Protein AF-A0A024WI30-F1 (afdb_monomer_lite)

Organism: NCBI:txid1036727

Foldseek 3Di:
DDPVVFVVQWADADVPPVDTAGDCSCVDVPNVVRSVVRVVVVVVVVVVVVVVVVVVVVVDDCVVVPPCVVVVPVNVVVVVVVVVVVVVVVVVVVVVVVD

InterPro domains:
  IPR009360 Pre-mRNA-splicing factor Isy1 [PF06246] (4-91)
  IPR009360 Pre-mRNA-splicing factor Isy1 [PTHR13021] (5-90)

Radius of gyration: 29.36 Å; chains: 1; bounding box: 54×41×75 Å

pLDDT: mean 84.58, std 10.63, range [44.41, 97.62]

Secondary structure (DSSP, 8-state):
--THHHHTT-EE-TT-TT-EE-GGGGGSTTHHHHHHHHHHHHHHHHHHHHHHHHHHHHH--GGGGTTTGGG-HHHHHHHHHHHHHHHHHHHHHHHHHT-

Sequence (99 aa):
MSNHCFEKDSSELRGSSNYKYFGAAKNLKGVRELLFKENEDKKQLNIKKKKDARNFEKVINIHYFGYCDEANEHLLQQEVKIQKKLEKMDLKILKKYKH

Structure (mmCIF, N/CA/C/O backbone):
data_AF-A0A024WI30-F1
#
_entry.id   AF-A0A024WI30-F1
#
loop_
_atom_site.group_PDB
_atom_site.id
_atom_site.type_symbol
_atom_site.label_atom_id
_atom_site.label_alt_id
_atom_site.label_comp_id
_atom_site.label_asym_id
_atom_site.label_entity_id
_atom_site.label_seq_id
_atom_site.pdbx_PDB_ins_code
_atom_site.Cartn_x
_atom_site.Cartn_y
_atom_site.Cartn_z
_atom_site.occupancy
_atom_site.B_iso_or_equiv
_atom_site.auth_seq_id
_atom_site.auth_comp_id
_atom_site.auth_asym_id
_atom_site.auth_atom_id
_atom_site.pdbx_PDB_model_num
ATOM 1 N N . MET A 1 1 ? 11.372 13.439 -45.352 1.00 44.41 1 MET A N 1
ATOM 2 C CA . MET A 1 1 ? 12.008 12.125 -45.113 1.00 44.41 1 MET A CA 1
ATOM 3 C C . MET A 1 1 ? 11.453 11.571 -43.814 1.00 44.41 1 MET A C 1
ATOM 5 O O . MET A 1 1 ? 11.447 12.287 -42.822 1.00 44.41 1 MET A O 1
ATOM 9 N N . SER A 1 2 ? 10.882 10.372 -43.845 1.00 50.50 2 SER A N 1
ATOM 10 C CA . SER A 1 2 ? 10.115 9.793 -42.738 1.00 50.50 2 SER A CA 1
ATOM 11 C C . SER A 1 2 ? 11.060 9.218 -41.674 1.00 50.50 2 SER A C 1
ATOM 13 O O . SER A 1 2 ? 11.781 8.265 -41.949 1.00 50.50 2 SER A O 1
ATOM 15 N N . ASN A 1 3 ? 11.038 9.760 -40.453 1.00 59.31 3 ASN A N 1
ATOM 16 C CA . ASN A 1 3 ? 11.873 9.302 -39.323 1.00 59.31 3 ASN A CA 1
ATOM 17 C C . ASN A 1 3 ? 11.517 7.890 -38.809 1.00 59.31 3 ASN A C 1
ATOM 19 O O . ASN A 1 3 ? 12.231 7.322 -37.986 1.00 59.31 3 ASN A O 1
ATOM 23 N N . HIS A 1 4 ? 10.432 7.309 -39.320 1.00 58.75 4 HIS A N 1
ATOM 24 C CA . HIS A 1 4 ? 9.844 6.061 -38.844 1.00 58.75 4 HIS A CA 1
ATOM 25 C C . HIS A 1 4 ? 10.775 4.840 -38.957 1.00 58.75 4 HIS A C 1
ATOM 27 O O . HIS A 1 4 ? 10.723 3.945 -38.119 1.00 58.75 4 HIS A O 1
ATOM 33 N N . CYS A 1 5 ? 11.677 4.805 -39.945 1.00 57.84 5 CYS A N 1
ATOM 34 C CA . CYS A 1 5 ? 12.586 3.666 -40.113 1.00 57.84 5 CYS A CA 1
ATOM 35 C C . CYS A 1 5 ? 13.679 3.589 -39.033 1.00 57.84 5 CYS A C 1
ATOM 37 O O . CYS A 1 5 ? 14.177 2.501 -38.763 1.00 57.84 5 CYS A O 1
ATOM 39 N N . PHE A 1 6 ? 14.047 4.708 -38.400 1.00 59.12 6 PHE A N 1
ATOM 40 C CA . PHE A 1 6 ? 15.130 4.734 -37.411 1.00 59.12 6 PHE A CA 1
ATOM 41 C C . PHE A 1 6 ? 14.652 4.418 -35.991 1.00 59.12 6 PHE A C 1
ATOM 43 O O . PHE A 1 6 ? 15.431 3.912 -35.187 1.00 59.12 6 PHE A O 1
ATOM 50 N N . GLU A 1 7 ? 13.376 4.652 -35.673 1.00 64.38 7 GLU A N 1
ATOM 51 C CA . GLU A 1 7 ? 12.825 4.420 -34.328 1.00 64.38 7 GLU A CA 1
ATOM 52 C C . GLU A 1 7 ? 12.956 2.961 -33.873 1.00 64.38 7 GLU A C 1
ATOM 54 O O . GLU A 1 7 ? 13.189 2.700 -32.692 1.00 64.38 7 GLU A O 1
ATOM 59 N N . LYS A 1 8 ? 12.877 2.015 -34.814 1.00 68.38 8 LYS A N 1
ATOM 60 C CA . LYS A 1 8 ? 12.865 0.576 -34.531 1.00 68.38 8 LYS A CA 1
ATOM 61 C C . LYS A 1 8 ? 14.182 0.045 -33.948 1.00 68.38 8 LYS A C 1
ATOM 63 O O . LYS A 1 8 ? 14.149 -0.877 -33.140 1.00 68.38 8 LYS A O 1
ATOM 68 N N . ASP A 1 9 ? 15.309 0.660 -34.307 1.00 74.50 9 ASP A N 1
ATOM 69 C CA . ASP A 1 9 ? 16.654 0.263 -33.856 1.00 74.50 9 ASP A CA 1
ATOM 70 C C . ASP A 1 9 ? 17.243 1.216 -32.804 1.00 74.50 9 ASP A C 1
ATOM 72 O O . ASP A 1 9 ? 18.439 1.159 -32.486 1.00 74.50 9 ASP A O 1
ATOM 76 N N . SER A 1 10 ? 16.408 2.109 -32.275 1.00 80.56 10 SER A N 1
ATOM 77 C CA . SER A 1 10 ? 16.797 3.107 -31.288 1.00 80.56 10 SER A CA 1
ATOM 78 C C . SER A 1 10 ? 16.879 2.512 -29.885 1.00 80.56 10 SER A C 1
ATOM 80 O O . SER A 1 10 ? 16.083 1.662 -29.489 1.00 80.56 10 SER A O 1
ATOM 82 N N . SER A 1 11 ? 17.878 2.937 -29.119 1.00 83.88 11 SER A N 1
ATOM 83 C CA . SER A 1 11 ? 17.997 2.625 -27.696 1.00 83.88 11 SER A CA 1
ATOM 84 C C . SER A 1 11 ? 18.131 3.915 -26.903 1.00 83.88 11 SER A C 1
ATOM 86 O O . SER A 1 11 ? 18.896 4.803 -27.276 1.00 83.88 11 SER A O 1
ATOM 88 N N . GLU A 1 12 ? 17.394 4.012 -25.807 1.00 85.88 12 GLU A N 1
ATOM 89 C CA . GLU A 1 12 ? 17.299 5.206 -24.968 1.00 85.88 12 GLU A CA 1
ATOM 90 C C . GLU A 1 12 ? 17.574 4.835 -23.519 1.00 85.88 12 GLU A C 1
ATOM 92 O O . GLU A 1 12 ? 17.144 3.768 -23.075 1.00 85.88 12 GLU A O 1
ATOM 97 N N . LEU A 1 13 ? 18.248 5.730 -22.791 1.00 82.94 13 LEU A N 1
ATOM 98 C CA . LEU A 1 13 ? 18.416 5.587 -21.351 1.00 82.94 13 LEU A CA 1
ATOM 99 C C . LEU A 1 13 ? 17.217 6.181 -20.613 1.00 82.94 13 LEU A C 1
ATOM 101 O O . LEU A 1 13 ? 16.700 7.248 -20.958 1.00 82.94 13 LEU A O 1
ATOM 105 N N . ARG A 1 14 ? 16.792 5.522 -19.537 1.00 78.38 14 ARG A N 1
ATOM 106 C CA . ARG A 1 14 ? 15.768 6.043 -18.628 1.00 78.38 14 ARG A CA 1
ATOM 107 C C . ARG A 1 14 ? 16.183 7.412 -18.083 1.00 78.38 14 ARG A C 1
ATOM 109 O O . ARG A 1 14 ? 17.156 7.529 -17.346 1.00 78.38 14 ARG A O 1
ATOM 116 N N . GLY A 1 15 ? 15.395 8.432 -18.418 1.00 76.94 15 GLY A N 1
ATOM 117 C CA . GLY A 1 15 ? 15.646 9.827 -18.041 1.00 76.94 15 GLY A CA 1
ATOM 118 C C . GLY A 1 15 ? 16.386 10.651 -19.101 1.00 76.94 15 GLY A C 1
ATOM 119 O O . GLY A 1 15 ? 16.457 11.866 -18.953 1.00 76.94 15 GLY A O 1
ATOM 120 N N . SER A 1 16 ? 16.862 10.043 -20.195 1.00 74.44 16 SER A N 1
ATOM 121 C CA . SER A 1 16 ? 17.470 10.743 -21.335 1.00 74.44 16 SER A CA 1
ATOM 122 C C . SER A 1 16 ? 16.588 10.676 -22.588 1.00 74.44 16 SER A C 1
ATOM 124 O O . SER A 1 16 ? 17.053 10.313 -23.666 1.00 74.44 16 SER A O 1
ATOM 126 N N . SER A 1 17 ? 15.313 11.063 -22.480 1.00 68.50 17 SER A N 1
ATOM 127 C CA . SER A 1 17 ? 14.368 11.037 -23.617 1.00 68.50 17 SER A CA 1
ATOM 128 C C . SER A 1 17 ? 14.822 11.870 -24.832 1.00 68.50 17 SER A C 1
ATOM 130 O O . SER A 1 17 ? 14.270 11.725 -25.919 1.00 68.50 17 SER A O 1
ATOM 132 N N . ASN A 1 18 ? 15.821 12.741 -24.654 1.00 80.88 18 ASN A N 1
ATOM 133 C CA . ASN A 1 18 ? 16.354 13.626 -25.689 1.00 80.88 18 ASN A CA 1
ATOM 134 C C . ASN A 1 18 ? 17.513 13.002 -26.491 1.00 80.88 18 ASN A C 1
ATOM 136 O O . ASN A 1 18 ? 17.928 13.580 -27.492 1.00 80.88 18 ASN A O 1
ATOM 140 N N . TYR A 1 19 ? 18.047 11.849 -26.066 1.00 82.56 19 TYR A N 1
ATOM 141 C CA . TYR A 1 19 ? 19.178 11.187 -26.720 1.00 82.56 19 TYR A CA 1
ATOM 142 C C . TYR A 1 19 ? 18.843 9.738 -27.054 1.00 82.56 19 TYR A C 1
ATOM 144 O O . TYR A 1 19 ? 18.549 8.930 -26.174 1.00 82.56 19 TYR A O 1
ATOM 152 N N . LYS A 1 20 ? 18.943 9.415 -28.344 1.00 86.25 20 LYS A N 1
ATOM 153 C CA . LYS A 1 20 ? 18.719 8.075 -28.882 1.00 86.25 20 LYS A CA 1
ATOM 154 C C . LYS A 1 20 ? 20.017 7.556 -29.487 1.00 86.25 20 LYS A C 1
ATOM 156 O O . LYS A 1 20 ? 20.659 8.240 -30.283 1.00 86.25 20 LYS A O 1
ATOM 161 N N . TYR A 1 21 ? 20.397 6.342 -29.117 1.00 87.56 21 TYR A N 1
ATOM 162 C CA . TYR A 1 21 ? 21.579 5.665 -29.634 1.00 87.56 21 TYR A CA 1
ATOM 163 C C . TYR A 1 21 ? 21.148 4.647 -30.687 1.00 87.56 21 TYR A C 1
ATOM 165 O O . TYR A 1 21 ? 20.371 3.738 -30.398 1.00 87.56 21 TYR A O 1
ATOM 173 N N . PHE A 1 22 ? 21.668 4.787 -31.905 1.00 87.44 22 PHE A N 1
ATOM 174 C CA . PHE A 1 22 ? 21.350 3.917 -33.041 1.00 87.44 22 PHE A CA 1
ATOM 175 C C . PHE A 1 22 ? 22.613 3.235 -33.570 1.00 87.44 22 PHE A C 1
ATOM 177 O O . PHE A 1 22 ? 23.728 3.729 -33.378 1.00 87.44 22 PHE A O 1
ATOM 184 N N . GLY A 1 23 ? 22.446 2.118 -34.281 1.00 87.44 23 GLY A N 1
ATOM 185 C CA . GLY A 1 23 ? 23.523 1.498 -35.062 1.00 87.44 23 GLY A CA 1
ATOM 186 C C . GLY A 1 23 ? 24.807 1.263 -34.258 1.00 87.44 23 GLY A C 1
ATOM 187 O O . GLY A 1 23 ? 24.772 0.617 -33.215 1.00 87.44 23 GLY A O 1
ATOM 188 N N . ALA A 1 24 ? 25.939 1.789 -34.735 1.00 87.81 24 ALA A N 1
ATOM 189 C CA . ALA A 1 24 ? 27.241 1.657 -34.075 1.00 87.81 24 ALA A CA 1
ATOM 190 C C . ALA A 1 24 ? 27.382 2.500 -32.793 1.00 87.81 24 ALA A C 1
ATOM 192 O O . ALA A 1 24 ? 28.174 2.145 -31.922 1.00 87.81 24 ALA A O 1
ATOM 193 N N . ALA A 1 25 ? 26.595 3.571 -32.630 1.00 86.44 25 ALA A N 1
ATOM 194 C CA . ALA A 1 25 ? 26.693 4.458 -31.469 1.00 86.44 25 ALA A CA 1
ATOM 195 C C . ALA A 1 25 ? 26.343 3.738 -30.157 1.00 86.44 25 ALA A C 1
ATOM 197 O O . ALA A 1 25 ? 26.936 4.015 -29.118 1.00 86.44 25 ALA A O 1
ATOM 198 N N . LYS A 1 26 ? 25.444 2.744 -30.210 1.00 87.00 26 LYS A N 1
ATOM 199 C CA . LYS A 1 26 ? 25.107 1.897 -29.052 1.00 87.00 26 LYS A CA 1
ATOM 200 C C . LYS A 1 26 ? 26.247 0.963 -28.628 1.00 87.00 26 LYS A C 1
ATOM 202 O O . LYS A 1 26 ? 26.247 0.471 -27.505 1.00 87.00 26 LYS A O 1
ATOM 207 N N . ASN A 1 27 ? 27.205 0.705 -29.522 1.00 88.00 27 ASN A N 1
ATOM 208 C CA . ASN A 1 27 ? 28.328 -0.205 -29.290 1.00 88.00 27 ASN A CA 1
ATOM 209 C C . ASN A 1 27 ? 29.572 0.513 -28.752 1.00 88.00 27 ASN A C 1
ATOM 211 O O . ASN A 1 27 ? 30.572 -0.148 -28.471 1.00 88.00 27 ASN A O 1
ATOM 215 N N . LEU A 1 28 ? 29.523 1.840 -28.604 1.00 91.62 28 LEU A N 1
ATOM 216 C CA . LEU A 1 28 ? 30.618 2.612 -28.031 1.00 91.62 28 LEU A CA 1
ATOM 217 C C . LEU A 1 28 ? 30.861 2.207 -26.572 1.00 91.62 28 LEU A C 1
ATOM 219 O O . LEU A 1 28 ? 29.919 1.953 -25.810 1.00 91.62 28 LEU A O 1
ATOM 223 N N . LYS A 1 29 ? 32.141 2.164 -26.183 1.00 90.06 29 LYS A N 1
ATOM 224 C CA . LYS A 1 29 ? 32.554 1.919 -24.795 1.00 90.06 29 LYS A CA 1
ATOM 225 C C . LYS A 1 29 ? 31.918 2.984 -23.890 1.00 90.06 29 LYS A C 1
ATOM 227 O O . LYS A 1 29 ? 31.867 4.154 -24.258 1.00 90.06 29 LYS A O 1
ATOM 232 N N . GLY A 1 30 ? 31.374 2.577 -22.746 1.00 88.31 30 GLY A N 1
ATOM 233 C CA . GLY A 1 30 ? 30.553 3.436 -21.885 1.00 88.31 30 GLY A CA 1
ATOM 234 C C . GLY A 1 30 ? 29.068 3.459 -22.269 1.00 88.31 30 GLY A C 1
ATOM 235 O O . GLY A 1 30 ? 28.232 3.077 -21.456 1.00 88.31 30 GLY A O 1
ATOM 236 N N . VAL A 1 31 ? 28.707 3.809 -23.510 1.00 89.06 31 VAL A N 1
ATOM 237 C CA . VAL A 1 31 ? 27.289 3.821 -23.949 1.00 89.06 31 VAL A CA 1
ATOM 238 C C . VAL A 1 31 ? 26.675 2.422 -23.872 1.00 89.06 31 VAL A C 1
ATOM 240 O O . VAL A 1 31 ? 25.587 2.239 -23.324 1.00 89.06 31 VAL A O 1
ATOM 243 N N . ARG A 1 32 ? 27.406 1.412 -24.358 1.00 90.75 32 ARG A N 1
ATOM 244 C CA . ARG A 1 32 ? 26.982 0.009 -24.302 1.00 90.75 32 ARG A CA 1
ATOM 245 C C . ARG A 1 32 ? 26.747 -0.470 -22.870 1.00 90.75 32 ARG A C 1
ATOM 247 O O . ARG A 1 32 ? 25.795 -1.202 -22.615 1.00 90.75 32 ARG A O 1
ATOM 254 N N . GLU A 1 33 ? 27.619 -0.074 -21.948 1.00 91.50 33 GLU A N 1
ATOM 255 C CA . GLU A 1 33 ? 27.562 -0.474 -20.537 1.00 91.50 33 GLU A CA 1
ATOM 256 C C . GLU A 1 33 ? 26.343 0.138 -19.840 1.00 91.50 33 GLU A C 1
ATOM 258 O O . GLU A 1 33 ? 25.636 -0.561 -19.114 1.00 91.50 33 GLU A O 1
ATOM 263 N N . LEU A 1 34 ? 26.046 1.411 -20.124 1.00 89.81 34 LEU A N 1
ATOM 264 C CA . LEU A 1 34 ? 24.858 2.097 -19.614 1.00 89.81 34 LEU A CA 1
ATOM 265 C C . LEU A 1 34 ? 23.568 1.424 -20.097 1.00 89.81 34 LEU A C 1
ATOM 267 O O . LEU A 1 34 ? 22.702 1.099 -19.283 1.00 89.81 34 LEU A O 1
ATOM 271 N N . LEU A 1 35 ? 23.470 1.149 -21.402 1.00 88.06 35 LEU A N 1
ATOM 272 C CA . LEU A 1 35 ? 22.308 0.474 -21.988 1.00 88.06 35 LEU A CA 1
ATOM 273 C C . LEU A 1 35 ? 22.143 -0.952 -21.447 1.00 88.06 35 LEU A C 1
ATOM 275 O O . LEU A 1 35 ? 21.025 -1.408 -21.208 1.00 88.06 35 LEU A O 1
ATOM 279 N N . PHE A 1 36 ? 23.244 -1.677 -21.240 1.00 88.94 36 PHE A N 1
ATOM 280 C CA . PHE A 1 36 ? 23.198 -3.015 -20.654 1.00 88.94 36 PHE A CA 1
ATOM 281 C C . PHE A 1 36 ? 22.702 -2.980 -19.204 1.00 88.94 36 PHE A C 1
ATOM 283 O O . PHE A 1 36 ? 21.776 -3.714 -18.861 1.00 88.94 36 PHE A O 1
ATOM 290 N N . LYS A 1 37 ? 23.262 -2.090 -18.374 1.00 89.19 37 LYS A N 1
ATOM 291 C CA . LYS A 1 37 ? 22.872 -1.937 -16.967 1.00 89.19 37 LYS A CA 1
ATOM 292 C C . LYS A 1 37 ? 21.388 -1.615 -16.827 1.00 89.19 37 LYS A C 1
ATOM 294 O O . LYS A 1 37 ? 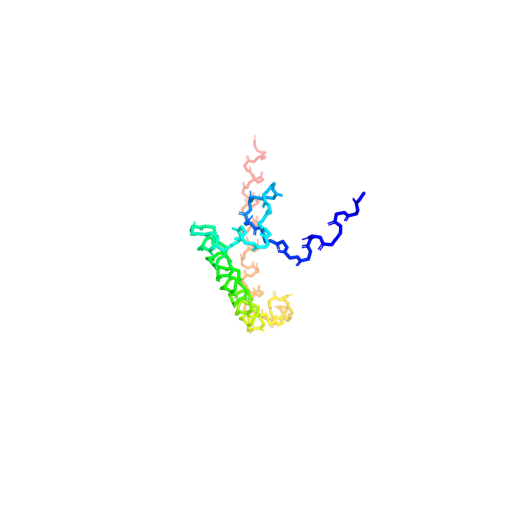20.692 -2.251 -16.044 1.00 89.19 37 LYS A O 1
ATOM 299 N N . GLU A 1 38 ? 20.882 -0.692 -17.635 1.00 87.31 38 GLU A N 1
ATOM 300 C CA . GLU A 1 38 ? 19.466 -0.342 -17.606 1.00 87.31 38 GLU A CA 1
ATOM 301 C C . GLU A 1 38 ? 18.561 -1.516 -18.020 1.00 87.31 38 GLU A C 1
ATOM 303 O O . GLU A 1 38 ? 17.501 -1.728 -17.428 1.00 87.31 38 GLU A O 1
ATOM 308 N N . ASN A 1 39 ? 18.962 -2.301 -19.023 1.00 86.25 39 ASN A N 1
ATOM 309 C CA . ASN A 1 39 ? 18.214 -3.493 -19.420 1.00 86.25 39 ASN A CA 1
ATOM 310 C C . ASN A 1 39 ? 18.185 -4.550 -18.308 1.00 86.25 39 ASN A C 1
ATOM 312 O O . ASN A 1 39 ? 17.137 -5.158 -18.076 1.00 86.25 39 ASN A O 1
ATOM 316 N N . GLU A 1 40 ? 19.291 -4.747 -17.593 1.00 88.81 40 GLU A N 1
ATOM 317 C CA . GLU A 1 40 ? 19.332 -5.626 -16.422 1.00 88.81 40 GLU A CA 1
ATOM 318 C C . GLU A 1 40 ? 18.447 -5.096 -15.286 1.00 88.81 40 GLU A C 1
ATOM 320 O O . GLU A 1 40 ? 17.642 -5.852 -14.738 1.00 88.81 40 GLU A O 1
ATOM 325 N N . ASP A 1 41 ? 18.481 -3.793 -15.002 1.00 87.31 41 ASP A N 1
ATOM 326 C CA . ASP A 1 41 ? 17.607 -3.165 -14.005 1.00 87.31 41 ASP A CA 1
ATOM 327 C C . ASP A 1 41 ? 16.120 -3.341 -14.368 1.00 87.31 41 ASP A C 1
ATOM 329 O O . ASP A 1 41 ? 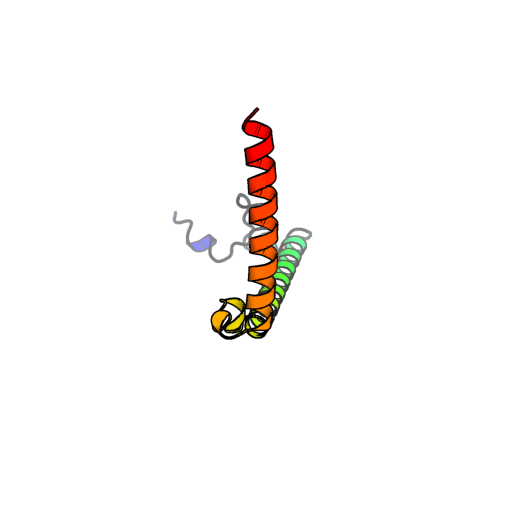15.299 -3.697 -13.516 1.00 87.31 41 ASP A O 1
ATOM 333 N N . LYS A 1 42 ? 15.756 -3.164 -15.648 1.00 86.19 42 LYS A N 1
ATOM 334 C CA . LYS A 1 42 ? 14.395 -3.403 -16.166 1.00 86.19 42 LYS A CA 1
ATOM 335 C C . LYS A 1 42 ? 13.967 -4.859 -15.979 1.00 86.19 42 LYS A C 1
ATOM 337 O O . LYS A 1 42 ? 12.854 -5.116 -15.512 1.00 86.19 42 LYS A O 1
ATOM 342 N N . LYS A 1 43 ? 14.834 -5.823 -16.308 1.00 85.88 43 LYS A N 1
ATOM 343 C CA . LYS A 1 43 ? 14.557 -7.254 -16.096 1.00 85.88 43 LYS A CA 1
ATOM 344 C C . LYS A 1 43 ? 14.342 -7.558 -14.616 1.00 85.88 43 LYS A C 1
ATOM 346 O O . LYS A 1 43 ? 13.351 -8.200 -14.270 1.00 85.88 43 LYS A O 1
ATOM 351 N N . GLN A 1 44 ? 15.214 -7.058 -13.741 1.00 84.50 44 GLN A N 1
ATOM 352 C CA . GLN A 1 44 ? 15.100 -7.253 -12.296 1.00 84.50 44 GLN A CA 1
ATOM 353 C C . GLN A 1 44 ? 13.806 -6.651 -11.734 1.00 84.50 44 GLN A C 1
ATOM 355 O O . GLN A 1 44 ? 13.106 -7.317 -10.971 1.00 84.50 44 GLN A O 1
ATOM 360 N N . LEU A 1 45 ? 13.439 -5.435 -12.150 1.00 83.25 45 LEU A N 1
ATOM 361 C CA . LEU A 1 45 ? 12.167 -4.799 -11.792 1.00 83.25 45 LEU A CA 1
ATOM 362 C C . LEU A 1 45 ? 10.966 -5.643 -12.229 1.00 83.25 45 LEU A C 1
ATOM 364 O O . LEU A 1 45 ? 10.044 -5.851 -11.445 1.00 83.25 45 LEU A O 1
ATOM 368 N N . ASN A 1 46 ? 10.982 -6.174 -13.451 1.00 83.06 46 ASN A N 1
ATOM 369 C CA . ASN A 1 46 ? 9.904 -7.029 -13.948 1.00 83.06 46 ASN A CA 1
ATOM 370 C C . ASN A 1 46 ? 9.801 -8.346 -13.168 1.00 83.06 46 ASN A C 1
ATOM 372 O O . ASN A 1 46 ? 8.696 -8.807 -12.882 1.00 83.06 46 ASN A O 1
ATOM 376 N N . ILE A 1 47 ? 10.931 -8.943 -12.783 1.00 84.25 47 ILE A N 1
ATOM 377 C CA . ILE A 1 47 ? 10.954 -10.143 -11.936 1.00 84.25 47 ILE A CA 1
ATOM 378 C C . ILE A 1 47 ? 10.381 -9.832 -10.549 1.00 84.25 47 ILE A C 1
ATOM 380 O O . ILE A 1 47 ? 9.580 -10.622 -10.051 1.00 84.25 47 ILE A O 1
ATOM 384 N N . LYS A 1 48 ? 10.748 -8.693 -9.943 1.00 83.12 48 LYS A N 1
ATOM 385 C CA . LYS A 1 48 ? 10.194 -8.242 -8.655 1.00 83.12 48 LYS A CA 1
ATOM 386 C C . LYS A 1 48 ? 8.681 -8.062 -8.741 1.00 83.12 48 LYS A C 1
ATOM 388 O O . LYS A 1 48 ? 7.972 -8.767 -8.041 1.00 83.12 48 LYS A O 1
ATOM 393 N N . LYS A 1 49 ? 8.182 -7.287 -9.710 1.00 82.81 49 LYS A N 1
ATOM 394 C CA . LYS A 1 49 ? 6.736 -7.095 -9.933 1.00 82.81 49 LYS A CA 1
ATOM 395 C C . LYS A 1 49 ? 5.976 -8.416 -10.076 1.00 82.81 49 LYS A C 1
ATOM 397 O O . LYS A 1 49 ? 4.914 -8.585 -9.489 1.00 82.81 49 LYS A O 1
ATOM 402 N N . LYS A 1 50 ? 6.524 -9.377 -10.830 1.00 80.69 50 LYS A N 1
ATOM 403 C CA . LYS A 1 50 ? 5.922 -10.713 -10.980 1.00 80.69 50 LYS A CA 1
ATOM 404 C C . LYS A 1 50 ? 5.912 -11.498 -9.667 1.00 80.69 50 LYS A C 1
ATOM 406 O O . LYS A 1 50 ? 4.952 -12.214 -9.402 1.00 80.69 50 LYS A O 1
ATOM 411 N N . LYS A 1 51 ? 6.975 -11.408 -8.863 1.00 77.44 51 LYS A N 1
ATOM 412 C CA . LYS A 1 51 ? 7.023 -12.026 -7.528 1.00 77.44 51 LYS A CA 1
ATOM 413 C C . LYS A 1 51 ? 6.009 -11.375 -6.589 1.00 77.44 51 LYS A C 1
ATOM 415 O O . LYS A 1 51 ? 5.275 -12.102 -5.931 1.00 77.44 51 LYS A O 1
ATOM 420 N N . ASP A 1 52 ? 5.930 -10.050 -6.590 1.00 77.94 52 ASP A N 1
ATOM 421 C CA . ASP A 1 52 ? 5.014 -9.280 -5.749 1.00 77.94 52 ASP A CA 1
ATOM 422 C C . ASP A 1 52 ? 3.556 -9.601 -6.094 1.00 77.94 52 ASP A C 1
ATOM 424 O O . ASP A 1 52 ? 2.779 -9.899 -5.195 1.00 77.94 52 ASP A O 1
ATOM 428 N N . ALA A 1 53 ? 3.205 -9.681 -7.383 1.00 80.00 53 ALA A N 1
ATOM 429 C CA . ALA A 1 53 ? 1.871 -10.094 -7.826 1.00 80.00 53 ALA A CA 1
ATOM 430 C C . ALA A 1 53 ? 1.501 -11.514 -7.354 1.00 80.00 53 ALA A C 1
ATOM 432 O O . ALA A 1 53 ? 0.418 -11.723 -6.816 1.00 80.00 53 ALA A O 1
ATOM 433 N N . ARG A 1 54 ? 2.422 -12.483 -7.479 1.00 78.44 54 ARG A N 1
ATOM 434 C CA . ARG A 1 54 ? 2.200 -13.858 -6.989 1.00 78.44 54 ARG A CA 1
ATOM 435 C C . ARG A 1 54 ? 2.084 -13.951 -5.471 1.00 78.44 54 ARG A C 1
ATOM 437 O O . ARG A 1 54 ? 1.464 -14.877 -4.964 1.00 78.44 54 ARG A O 1
ATOM 444 N N . ASN A 1 55 ? 2.740 -13.056 -4.740 1.00 79.94 55 ASN A N 1
ATOM 445 C CA . ASN A 1 55 ? 2.608 -12.994 -3.289 1.00 79.94 55 ASN A CA 1
ATOM 446 C C . ASN A 1 55 ? 1.292 -12.322 -2.895 1.00 79.94 55 ASN A C 1
ATOM 448 O O . ASN A 1 55 ? 0.655 -12.768 -1.951 1.00 79.94 55 ASN A O 1
ATOM 452 N N . PHE A 1 56 ? 0.860 -11.305 -3.642 1.00 77.06 56 PHE A N 1
ATOM 453 C CA . PHE A 1 56 ? -0.409 -10.619 -3.422 1.00 77.06 56 PHE A CA 1
ATOM 454 C C . PHE A 1 56 ? -1.592 -11.581 -3.566 1.00 77.06 56 PHE A C 1
ATOM 456 O O . PHE A 1 56 ? -2.440 -11.632 -2.687 1.00 77.06 56 PHE A O 1
ATOM 463 N N . GLU A 1 57 ? -1.583 -12.438 -4.587 1.00 75.88 57 GLU A N 1
ATOM 464 C CA . GLU A 1 57 ? -2.602 -13.480 -4.788 1.00 75.88 57 GLU A CA 1
ATOM 465 C C . GLU A 1 57 ? -2.727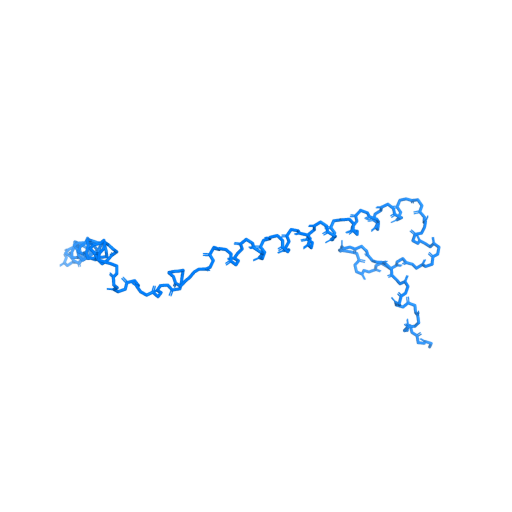 -14.453 -3.602 1.00 75.88 57 GLU A C 1
ATOM 467 O O . GLU A 1 57 ? -3.808 -14.959 -3.326 1.00 75.88 57 GLU A O 1
ATOM 472 N N . LYS A 1 58 ? -1.642 -14.677 -2.850 1.00 79.25 58 LYS A N 1
ATOM 473 C CA . LYS A 1 58 ? -1.663 -15.515 -1.639 1.00 79.25 58 LYS A CA 1
ATOM 474 C C . LYS A 1 58 ? -2.215 -14.796 -0.410 1.00 79.25 58 LYS A C 1
ATOM 476 O O . LYS A 1 58 ? -2.582 -15.457 0.556 1.00 79.25 58 LYS A O 1
ATOM 481 N N . VAL A 1 59 ? -2.187 -13.465 -0.408 1.00 78.88 59 VAL A N 1
ATOM 482 C CA . VAL A 1 59 ? -2.568 -12.629 0.739 1.00 78.88 59 VAL A CA 1
ATOM 483 C C . VAL A 1 59 ? -3.991 -12.092 0.582 1.00 78.88 59 VAL A C 1
ATOM 485 O O . VAL A 1 59 ? -4.684 -11.924 1.582 1.00 78.88 59 VAL A O 1
ATOM 488 N N . ILE A 1 60 ? -4.453 -11.865 -0.652 1.00 86.00 60 ILE A N 1
ATOM 489 C CA . ILE A 1 60 ? -5.845 -11.506 -0.922 1.00 86.00 60 ILE A CA 1
ATOM 490 C C . ILE A 1 60 ? -6.729 -12.717 -0.620 1.00 86.00 60 ILE A C 1
ATOM 492 O O . ILE A 1 60 ? -6.715 -13.716 -1.334 1.00 86.00 60 ILE A O 1
ATOM 496 N N . ASN A 1 61 ? -7.543 -12.610 0.419 1.00 84.81 61 ASN A N 1
ATOM 497 C CA . ASN A 1 61 ? -8.600 -13.564 0.722 1.00 84.81 61 ASN A CA 1
ATOM 498 C C . ASN A 1 61 ? -9.939 -12.821 0.847 1.00 84.81 61 ASN A C 1
ATOM 500 O O . ASN A 1 61 ? -9.994 -11.595 0.790 1.00 84.81 61 ASN A O 1
ATOM 504 N N . ILE A 1 62 ? -11.037 -13.558 1.011 1.00 85.81 62 ILE A N 1
ATOM 505 C CA . ILE A 1 62 ? -12.366 -12.952 1.187 1.00 85.81 62 ILE A CA 1
ATOM 506 C C . ILE A 1 62 ? -12.416 -12.021 2.414 1.00 85.81 62 ILE A C 1
ATOM 508 O O . ILE A 1 62 ? -13.018 -10.952 2.346 1.00 85.81 62 ILE A O 1
ATOM 512 N N . HIS A 1 63 ? -11.690 -12.363 3.483 1.00 85.75 63 HIS A N 1
ATOM 513 C CA . HIS A 1 63 ? -11.590 -11.553 4.700 1.00 85.75 63 HIS A CA 1
ATOM 514 C C . HIS A 1 63 ? -10.870 -10.217 4.476 1.00 85.75 63 HIS A C 1
ATOM 516 O O . HIS A 1 63 ? -11.174 -9.242 5.146 1.00 85.75 63 HIS A O 1
ATOM 522 N N . TYR A 1 64 ? -9.951 -10.126 3.509 1.00 86.06 64 TYR A N 1
ATOM 523 C CA . TYR A 1 64 ? -9.284 -8.871 3.153 1.00 86.06 64 TYR A CA 1
ATOM 524 C C . TYR A 1 64 ? -10.283 -7.815 2.665 1.00 86.06 64 TYR A C 1
ATOM 526 O O . TYR A 1 64 ? -10.103 -6.626 2.908 1.00 86.06 64 TYR A O 1
ATOM 534 N N . PHE A 1 65 ? -11.352 -8.255 2.002 1.00 87.88 65 PHE A N 1
ATOM 535 C CA . PHE A 1 65 ? -12.454 -7.394 1.577 1.00 87.88 65 PHE A CA 1
ATOM 536 C C . PHE A 1 65 ? -13.559 -7.268 2.638 1.00 87.88 65 PHE A C 1
ATOM 538 O O . PHE A 1 65 ? -14.610 -6.704 2.346 1.00 87.88 65 PHE A O 1
ATOM 545 N N . GLY A 1 66 ? -13.344 -7.804 3.843 1.00 89.38 66 GLY A N 1
ATOM 546 C CA . GLY A 1 66 ? -14.312 -7.798 4.939 1.00 89.38 66 GLY A CA 1
ATOM 547 C C . GLY A 1 66 ? -15.499 -8.741 4.738 1.00 89.38 66 GLY A C 1
ATOM 548 O O . GLY A 1 66 ? -16.496 -8.655 5.457 1.00 89.38 66 GLY A O 1
ATOM 549 N N . TYR A 1 67 ? -15.439 -9.657 3.762 1.00 87.69 67 TYR A N 1
ATOM 550 C CA . TYR A 1 67 ? -16.488 -10.666 3.634 1.00 87.69 67 TYR A CA 1
ATOM 551 C C . TYR A 1 67 ? -16.465 -11.584 4.863 1.00 87.69 67 TYR A C 1
ATOM 553 O O . TYR A 1 67 ? -15.413 -12.092 5.259 1.00 87.69 67 TYR A O 1
ATOM 561 N N . CYS A 1 68 ? -17.654 -11.827 5.421 1.00 86.12 68 CYS A N 1
ATOM 562 C CA . CYS A 1 68 ? -17.903 -12.619 6.631 1.00 86.12 68 CYS A CA 1
ATOM 563 C C . CYS A 1 68 ? -17.475 -11.976 7.962 1.00 86.12 68 CYS A C 1
ATOM 565 O O . CYS A 1 68 ? -17.542 -12.653 8.989 1.00 86.12 68 CYS A O 1
ATOM 567 N N . ASP A 1 69 ? -17.100 -10.696 7.988 1.00 91.50 69 ASP A N 1
ATOM 568 C CA . ASP A 1 69 ? -16.762 -10.001 9.239 1.00 91.50 69 ASP A CA 1
ATOM 569 C C . ASP A 1 69 ? -17.956 -9.934 10.209 1.00 91.50 69 ASP A C 1
ATOM 571 O O . ASP A 1 69 ? -17.783 -10.104 11.413 1.00 91.50 69 ASP A O 1
ATOM 575 N N . GLU A 1 70 ? -19.184 -9.838 9.689 1.00 87.19 70 GLU A N 1
ATOM 576 C CA . GLU A 1 70 ? -20.426 -9.888 10.481 1.00 87.19 70 GLU A CA 1
ATOM 577 C C . GLU A 1 70 ? -20.624 -11.216 11.232 1.00 87.19 70 GLU A C 1
ATOM 579 O O . GLU A 1 70 ? -21.310 -11.261 12.250 1.00 87.19 70 GLU A O 1
ATOM 584 N N . ALA A 1 71 ? -20.025 -12.309 10.752 1.00 89.19 71 ALA A N 1
ATOM 585 C CA . ALA A 1 71 ? -20.071 -13.607 11.423 1.00 89.19 71 ALA A CA 1
ATOM 586 C C . ALA A 1 71 ? -18.906 -13.798 12.413 1.00 89.19 71 ALA A C 1
ATOM 588 O O . ALA A 1 71 ? -18.875 -14.785 13.152 1.00 89.19 71 ALA A O 1
ATOM 589 N N . ASN A 1 72 ? -17.936 -12.878 12.442 1.00 92.19 72 ASN A N 1
ATOM 590 C CA . ASN A 1 72 ? -16.785 -12.942 13.331 1.00 92.19 72 ASN A CA 1
ATOM 591 C C . ASN A 1 72 ? -17.116 -12.303 14.686 1.00 92.19 72 ASN A C 1
ATOM 593 O O . ASN A 1 72 ? -16.909 -11.112 14.915 1.00 92.19 72 ASN A O 1
ATOM 597 N N . GLU A 1 73 ? -17.596 -13.125 15.620 1.00 93.62 73 GLU A N 1
ATOM 598 C CA . GLU A 1 73 ? -18.012 -12.672 16.951 1.00 93.62 73 GLU A CA 1
ATOM 599 C C . GLU A 1 73 ? -16.906 -11.909 17.700 1.00 93.62 73 GLU A C 1
ATOM 601 O O . GLU A 1 73 ? -17.169 -10.904 18.364 1.00 93.62 73 GLU A O 1
ATOM 606 N N . HIS A 1 74 ? -15.650 -12.342 17.570 1.00 94.19 74 HIS A N 1
ATOM 607 C CA . HIS A 1 74 ? -14.528 -11.671 18.220 1.00 94.19 74 HIS A CA 1
ATOM 608 C C . HIS A 1 74 ? -14.340 -10.241 17.693 1.00 94.19 74 HIS A C 1
ATOM 610 O O . HIS A 1 74 ? -14.138 -9.318 18.486 1.00 94.19 74 HIS A O 1
ATOM 616 N N . LEU A 1 75 ? -14.441 -10.049 16.374 1.00 92.31 75 LEU A N 1
ATOM 617 C CA . LEU A 1 75 ? -14.335 -8.735 15.741 1.00 92.31 75 LEU A CA 1
ATOM 618 C C . LEU A 1 75 ? -15.457 -7.804 16.227 1.00 92.31 75 LEU A C 1
ATOM 620 O O . LEU A 1 75 ? -15.171 -6.718 16.733 1.00 92.31 75 LEU A O 1
ATOM 624 N N . LEU A 1 76 ? -16.705 -8.280 16.221 1.00 94.56 76 LEU A N 1
ATOM 625 C CA . LEU A 1 76 ? -17.866 -7.526 16.711 1.00 94.56 76 LEU A CA 1
ATOM 626 C C . LEU A 1 76 ? -17.704 -7.082 18.173 1.00 94.56 76 LEU A C 1
ATOM 628 O O . LEU A 1 76 ? -17.993 -5.941 18.545 1.00 94.56 76 LEU A O 1
ATOM 632 N N . GLN A 1 77 ? -17.201 -7.967 19.039 1.00 96.81 77 GLN A N 1
A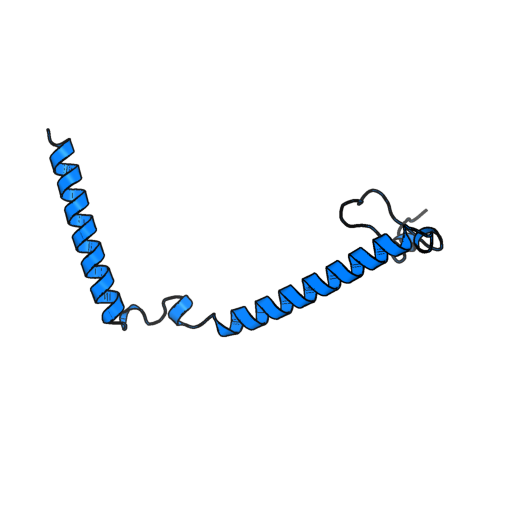TOM 633 C CA . GLN A 1 77 ? -16.946 -7.623 20.439 1.00 96.81 77 GLN A CA 1
ATOM 634 C C . GLN A 1 77 ? -15.902 -6.507 20.581 1.00 96.81 77 GLN A C 1
ATOM 636 O O . GLN A 1 77 ? -16.004 -5.673 21.489 1.00 96.81 77 GLN A O 1
ATOM 641 N N . GLN A 1 78 ? -14.879 -6.491 19.726 1.00 97.06 78 GLN A N 1
ATOM 642 C CA . GLN A 1 78 ? -13.866 -5.437 19.719 1.00 97.06 78 GLN A CA 1
ATOM 643 C C . GLN A 1 78 ? -14.445 -4.108 19.223 1.00 97.06 78 GLN A C 1
ATOM 645 O O . GLN A 1 78 ? -14.213 -3.079 19.863 1.00 97.06 78 GLN A O 1
ATOM 650 N N . GLU A 1 79 ? -15.253 -4.129 18.166 1.00 95.12 79 GLU A N 1
ATOM 651 C CA . GLU A 1 79 ? -15.932 -2.946 17.628 1.00 95.12 79 GLU A CA 1
ATOM 652 C C . GLU A 1 79 ? -16.833 -2.288 18.675 1.00 95.12 79 GLU A C 1
ATOM 654 O O . GLU A 1 79 ? -16.696 -1.096 18.954 1.00 95.12 79 GLU A O 1
ATOM 659 N N . VAL A 1 80 ? -17.664 -3.072 19.370 1.00 97.00 80 VAL A N 1
ATOM 660 C CA . VAL A 1 80 ? -18.535 -2.568 20.446 1.00 97.00 80 VAL A CA 1
ATOM 661 C C . VAL A 1 80 ? -17.729 -1.923 21.579 1.00 97.00 80 VAL A C 1
ATOM 663 O O . VAL A 1 80 ? -18.141 -0.908 22.152 1.00 97.00 80 VAL A O 1
ATOM 666 N N . LYS A 1 81 ? -16.570 -2.493 21.937 1.00 97.62 81 LYS A N 1
ATOM 667 C CA . LYS A 1 81 ? -15.693 -1.918 22.973 1.00 97.62 81 LYS A CA 1
ATOM 668 C C . LYS A 1 81 ? -15.134 -0.564 22.540 1.00 97.62 81 LYS A C 1
ATOM 670 O O . LYS A 1 81 ? -15.098 0.361 23.356 1.00 97.62 81 LYS A O 1
ATOM 675 N N . ILE A 1 82 ? -14.701 -0.447 21.286 1.00 97.31 82 ILE A N 1
ATOM 676 C CA . ILE A 1 82 ? -14.158 0.795 20.725 1.00 97.31 82 ILE A CA 1
ATOM 677 C C . ILE A 1 82 ? -15.258 1.852 20.616 1.00 97.31 82 ILE A C 1
ATOM 679 O O . ILE A 1 82 ? -15.063 2.965 21.102 1.00 97.31 82 ILE A O 1
ATOM 683 N N . GLN A 1 83 ? -16.430 1.486 20.099 1.00 96.62 83 GLN A N 1
ATOM 684 C CA . GLN A 1 83 ? -17.588 2.368 19.973 1.00 96.62 83 GLN A CA 1
ATOM 685 C C . GLN A 1 83 ? -17.963 3.005 21.319 1.00 96.62 83 GLN A C 1
ATOM 687 O O . GLN A 1 83 ? -17.988 4.226 21.458 1.00 96.62 83 GLN A O 1
ATOM 692 N N . LYS A 1 84 ? -18.103 2.189 22.372 1.00 97.12 84 LYS A N 1
ATOM 693 C CA . LYS A 1 84 ? -18.377 2.677 23.738 1.00 97.12 84 LYS A CA 1
ATOM 694 C C . LYS A 1 84 ? -17.288 3.605 24.277 1.00 97.12 84 LYS A C 1
ATOM 696 O O . LYS A 1 84 ? -17.557 4.460 25.123 1.00 97.12 84 LYS A O 1
ATOM 701 N N . LYS A 1 85 ? -16.030 3.402 23.875 1.00 96.94 85 LYS A N 1
ATOM 702 C CA . LYS A 1 85 ? -14.915 4.265 24.286 1.00 96.94 85 LYS A CA 1
ATOM 703 C C . LYS A 1 85 ? -15.009 5.626 23.598 1.00 96.94 85 LYS A C 1
ATOM 705 O O . LYS A 1 85 ? -14.834 6.630 24.286 1.00 96.94 85 LYS A O 1
ATOM 710 N N . LEU A 1 86 ? -15.311 5.648 22.301 1.00 96.50 86 LEU A N 1
ATOM 711 C CA . LEU A 1 86 ? -15.490 6.872 21.519 1.00 96.50 86 LEU A CA 1
ATOM 712 C C . LEU A 1 86 ? -16.670 7.695 22.043 1.00 96.50 86 LEU A C 1
ATOM 714 O O . LEU A 1 86 ? -16.470 8.845 22.415 1.00 96.50 86 LEU A O 1
ATOM 718 N N . GLU A 1 87 ? -17.831 7.076 22.265 1.00 95.69 87 GLU A N 1
ATOM 719 C CA . GLU A 1 87 ? -19.010 7.751 22.833 1.00 95.69 87 GLU A CA 1
ATOM 720 C C . GLU A 1 87 ? -18.705 8.429 24.177 1.00 95.69 87 GLU A C 1
ATOM 722 O O . GLU A 1 87 ? -19.099 9.566 24.439 1.00 95.69 87 GLU A O 1
ATOM 727 N N . LYS A 1 88 ? -17.944 7.758 25.051 1.00 95.44 88 LYS A N 1
ATOM 728 C CA . LYS A 1 88 ? -17.507 8.346 26.326 1.00 95.44 88 LYS A CA 1
ATOM 729 C C . LYS A 1 88 ? -16.575 9.540 26.128 1.00 95.44 88 LYS A C 1
ATOM 731 O O . LYS A 1 88 ? -16.602 10.455 26.952 1.00 95.44 88 LYS A O 1
ATOM 736 N N . MET A 1 89 ? -15.710 9.512 25.116 1.00 94.81 89 MET A N 1
ATOM 737 C CA . MET A 1 89 ? -14.831 10.636 24.787 1.00 94.81 89 MET A CA 1
ATOM 738 C C . MET A 1 89 ? -15.648 11.808 24.245 1.00 94.81 89 MET A C 1
ATOM 740 O O . MET A 1 89 ? -15.510 12.912 24.769 1.00 94.81 89 MET A O 1
ATOM 744 N N . ASP A 1 90 ? -16.572 11.555 23.324 1.00 93.81 90 ASP A N 1
ATOM 745 C CA . ASP A 1 90 ? -17.455 12.570 22.744 1.00 93.81 90 ASP A CA 1
ATOM 746 C C . ASP A 1 90 ? -18.311 13.253 23.816 1.00 93.81 90 ASP A C 1
ATOM 748 O O . ASP A 1 90 ? -18.387 14.479 23.880 1.00 93.81 90 ASP A O 1
ATOM 752 N N . LEU A 1 91 ? -18.867 12.485 24.758 1.00 94.06 91 LEU A N 1
ATOM 753 C CA . LEU A 1 91 ? -19.612 13.034 25.895 1.00 94.06 91 LEU A CA 1
ATOM 754 C C . LEU A 1 91 ? -18.750 13.926 26.798 1.00 94.06 91 LEU A C 1
ATOM 756 O O . LEU A 1 91 ? -19.235 14.934 27.315 1.00 94.06 91 LEU A O 1
ATOM 760 N N . LYS A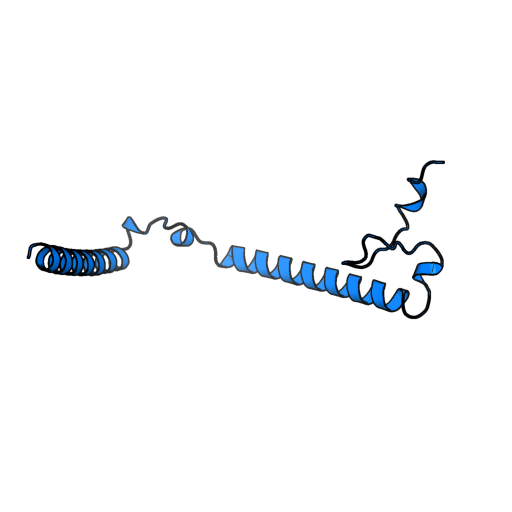 1 92 ? -17.479 13.570 27.023 1.00 93.12 92 LYS A N 1
ATOM 761 C CA . LYS A 1 92 ? -16.548 14.410 27.797 1.00 93.12 92 LYS A CA 1
ATOM 762 C C . LYS A 1 92 ? -16.244 15.710 27.063 1.00 93.12 92 LYS A C 1
ATOM 764 O O . LYS A 1 92 ? -16.207 16.761 27.698 1.00 93.12 92 LYS A O 1
ATOM 769 N N . ILE A 1 93 ? -16.048 15.630 25.749 1.00 93.44 93 ILE A N 1
ATOM 770 C CA . ILE A 1 93 ? -15.823 16.785 24.880 1.00 93.44 93 ILE A CA 1
ATOM 771 C C . ILE A 1 93 ? -17.037 17.716 24.957 1.00 93.44 93 ILE A C 1
ATOM 773 O O . ILE A 1 93 ? -16.891 18.870 25.344 1.00 93.44 93 ILE A O 1
ATOM 777 N N . LEU A 1 94 ? -18.248 17.212 24.717 1.00 90.81 94 LEU A N 1
ATOM 778 C CA . LEU A 1 94 ? -19.479 18.008 24.777 1.00 90.81 94 LEU A CA 1
ATOM 779 C C . LEU A 1 94 ? -19.689 18.677 26.140 1.00 90.81 94 LEU A C 1
ATOM 781 O O . LEU A 1 94 ? -20.049 19.849 26.200 1.00 90.81 94 LEU A O 1
ATOM 785 N N . LYS A 1 95 ? -19.423 17.968 27.245 1.00 91.62 95 LYS A N 1
ATOM 786 C CA . LYS A 1 95 ? -19.490 18.555 28.595 1.00 91.62 95 LYS A CA 1
ATOM 787 C C . LYS A 1 95 ? -18.482 19.685 28.795 1.00 91.62 95 LYS A C 1
ATOM 789 O O . LYS A 1 95 ? -18.807 20.650 29.474 1.00 91.62 95 LYS A O 1
ATOM 794 N N . LYS A 1 96 ? -17.287 19.577 28.206 1.00 90.25 96 LYS A N 1
ATOM 795 C CA . LYS A 1 96 ? -16.257 20.621 28.263 1.00 90.25 96 LYS A CA 1
ATOM 796 C C . LYS A 1 96 ? -16.685 21.897 27.531 1.00 90.25 96 LYS A C 1
ATOM 798 O O . LYS A 1 96 ? -16.371 22.972 28.010 1.00 90.25 96 LYS A O 1
ATOM 803 N N . TYR A 1 97 ? -17.384 21.773 26.402 1.00 85.50 97 TYR A N 1
ATOM 804 C CA . TYR A 1 97 ? -17.833 22.910 25.580 1.00 85.50 97 TYR A CA 1
ATOM 805 C C . TYR A 1 97 ? -19.205 23.481 25.980 1.00 85.50 97 TYR A C 1
ATOM 807 O O . TYR A 1 97 ? -19.651 24.462 25.395 1.00 85.50 97 TYR A O 1
ATOM 815 N N . LYS A 1 98 ? -19.902 22.858 26.940 1.00 81.50 98 LYS A N 1
ATOM 816 C CA . LYS A 1 98 ? -21.204 23.323 27.451 1.00 81.50 98 LYS A CA 1
ATOM 817 C C . LYS A 1 98 ? -21.076 24.401 28.548 1.00 81.50 98 LYS A C 1
ATOM 819 O O . LYS A 1 98 ? -22.094 24.932 28.987 1.00 81.50 98 LYS A O 1
ATOM 824 N N . HIS A 1 99 ? -19.856 24.714 28.975 1.00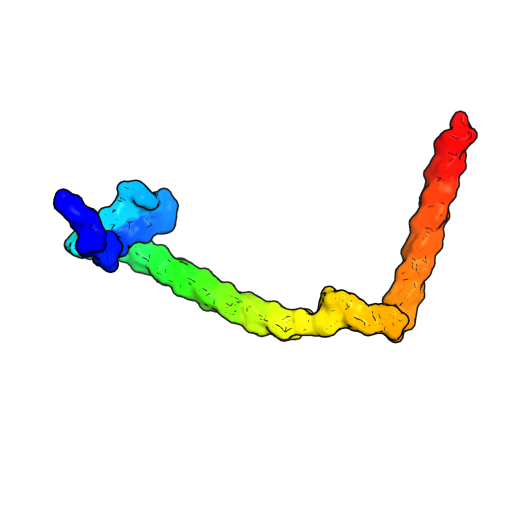 55.00 99 HIS A N 1
ATOM 825 C CA . HIS A 1 99 ? -19.513 25.830 29.860 1.00 55.00 99 HIS A CA 1
ATOM 826 C C . HIS A 1 99 ? -18.723 26.878 29.085 1.00 55.00 99 HIS A C 1
ATOM 828 O O . HIS A 1 99 ? -18.895 28.068 29.419 1.00 55.00 99 HIS A O 1
#